Protein AF-A0A7C6I9A5-F1 (afdb_monomer_lite)

Sequence (138 aa):
SFRLFLDDEPIADTIKAENTGDWDTYTTVSMVTSKLSKGEHILKLLITGSYVNIDNLKFTEGTIRLSEPLHFISRKGMQEYRVYHLNGALLGNYNAVDMNSLKREMHRSNLKTGIYLVRSKTAQINQLMEIKKQGVRI

Structure (mmCIF, N/CA/C/O backbone):
data_AF-A0A7C6I9A5-F1
#
_entry.id   AF-A0A7C6I9A5-F1
#
loop_
_atom_site.group_PDB
_atom_site.id
_atom_site.type_symbol
_atom_site.label_atom_id
_atom_site.label_alt_id
_atom_site.label_comp_id
_atom_site.label_asym_id
_atom_site.label_entity_id
_atom_site.label_seq_id
_atom_site.pdbx_PDB_ins_code
_atom_site.Cartn_x
_atom_site.Cartn_y
_atom_site.Cartn_z
_atom_site.occupancy
_atom_site.B_iso_or_equiv
_atom_site.auth_seq_id
_atom_site.auth_comp_id
_atom_site.auth_asym_id
_atom_site.auth_atom_id
_atom_site.pdbx_PDB_model_num
ATOM 1 N N . SER A 1 1 ? -5.607 2.342 21.380 1.00 94.56 1 SER A N 1
ATOM 2 C CA . SER A 1 1 ? -5.296 1.362 20.314 1.00 94.56 1 SER A CA 1
ATOM 3 C C . SER A 1 1 ? -6.568 0.641 19.910 1.00 94.56 1 SER A C 1
ATOM 5 O O . SER A 1 1 ? -7.544 0.688 20.657 1.00 94.56 1 SER A O 1
ATOM 7 N N . PHE A 1 2 ? -6.575 -0.002 18.748 1.00 95.31 2 PHE A N 1
ATOM 8 C CA . PHE A 1 2 ? -7.721 -0.765 18.260 1.00 95.31 2 PHE A CA 1
ATOM 9 C C . PHE A 1 2 ? -7.279 -1.930 17.366 1.00 95.31 2 PHE A C 1
ATOM 11 O O . PHE A 1 2 ? -6.120 -2.015 16.955 1.00 95.31 2 PHE A O 1
ATOM 18 N N . ARG A 1 3 ? -8.210 -2.838 17.075 1.00 96.12 3 ARG A N 1
ATOM 19 C CA . ARG A 1 3 ? -8.056 -3.950 16.131 1.00 96.12 3 ARG A CA 1
ATOM 20 C C . ARG A 1 3 ? -9.218 -3.958 15.149 1.00 96.12 3 ARG A C 1
ATOM 22 O O . ARG A 1 3 ? -10.334 -3.585 15.513 1.00 96.12 3 ARG A O 1
ATOM 29 N N . LEU A 1 4 ? -8.946 -4.409 13.930 1.00 95.75 4 LEU A N 1
ATOM 30 C CA . LEU A 1 4 ? -9.950 -4.604 12.892 1.00 95.75 4 LEU A CA 1
ATOM 31 C C . LEU A 1 4 ? -9.963 -6.061 12.447 1.00 95.75 4 LEU A C 1
ATOM 33 O O . LEU A 1 4 ? -8.905 -6.671 12.274 1.00 95.75 4 LEU A O 1
ATOM 37 N N . PHE A 1 5 ? -11.165 -6.582 12.244 1.00 96.00 5 PHE A N 1
ATOM 38 C CA . PHE A 1 5 ? -11.404 -7.940 11.776 1.00 96.00 5 PHE A CA 1
ATOM 39 C C . PHE A 1 5 ? -12.355 -7.906 10.591 1.00 96.00 5 PHE A C 1
ATOM 41 O O . PHE A 1 5 ? -13.328 -7.151 10.612 1.00 96.00 5 PHE A O 1
ATOM 48 N N . LEU A 1 6 ? -12.089 -8.734 9.591 1.00 95.88 6 LEU A N 1
ATOM 49 C CA . LEU A 1 6 ? -12.953 -8.954 8.445 1.00 95.88 6 LEU A CA 1
ATOM 50 C C . LEU A 1 6 ? -13.352 -10.427 8.442 1.00 95.88 6 LEU A C 1
ATOM 52 O O . LEU A 1 6 ? -12.484 -11.287 8.369 1.00 95.88 6 LEU A O 1
ATOM 56 N N . ASP A 1 7 ? -14.647 -10.704 8.575 1.00 96.19 7 ASP A N 1
ATOM 57 C CA . ASP A 1 7 ? -15.190 -12.065 8.710 1.00 96.19 7 ASP A CA 1
ATOM 58 C C . ASP A 1 7 ? -14.506 -12.869 9.827 1.00 96.19 7 ASP A C 1
ATOM 60 O O . ASP A 1 7 ? -14.118 -14.018 9.650 1.00 96.19 7 ASP A O 1
ATOM 64 N N . ASP A 1 8 ? -14.334 -12.220 10.983 1.00 95.56 8 ASP A N 1
ATOM 65 C CA . ASP A 1 8 ? -13.657 -12.755 12.174 1.00 95.56 8 ASP A CA 1
ATOM 66 C C . ASP A 1 8 ? -12.141 -12.987 12.046 1.00 95.56 8 ASP A C 1
ATOM 68 O O . ASP A 1 8 ? -11.477 -13.242 13.052 1.00 95.56 8 ASP A O 1
ATOM 72 N N . GLU A 1 9 ? -11.560 -12.751 10.870 1.00 94.94 9 GLU A N 1
ATOM 73 C CA . GLU A 1 9 ? -10.114 -12.794 10.657 1.00 94.94 9 GLU A CA 1
ATOM 74 C C . GLU A 1 9 ? -9.468 -11.419 10.894 1.00 94.94 9 GLU A C 1
ATOM 76 O O . GLU A 1 9 ? -9.967 -10.398 10.407 1.00 94.94 9 GLU A O 1
ATOM 81 N N . PRO A 1 10 ? -8.348 -11.331 11.634 1.00 94.75 10 PRO A N 1
ATOM 82 C CA . PRO A 1 10 ? -7.678 -10.060 11.881 1.00 94.75 10 PRO A CA 1
ATOM 83 C C . PRO A 1 10 ? -7.085 -9.484 10.586 1.00 94.75 10 PRO A C 1
ATOM 85 O O . PRO A 1 10 ? -6.344 -10.155 9.874 1.00 94.75 10 PRO A O 1
ATOM 88 N N . ILE A 1 11 ? -7.354 -8.204 10.308 1.00 93.56 11 ILE A N 1
ATOM 89 C CA . ILE A 1 11 ? -6.768 -7.495 9.153 1.00 93.56 11 ILE A CA 1
ATOM 90 C C . ILE A 1 11 ? -5.285 -7.186 9.404 1.00 93.56 11 ILE A C 1
ATOM 92 O O . ILE A 1 11 ? -4.465 -7.216 8.491 1.00 93.56 11 ILE A O 1
ATOM 96 N N . ALA A 1 12 ? -4.946 -6.867 10.652 1.00 89.31 12 ALA A N 1
ATOM 97 C CA . ALA A 1 12 ? -3.590 -6.610 11.114 1.00 89.31 12 ALA A CA 1
ATOM 98 C C . ALA A 1 12 ? -3.479 -6.918 12.614 1.00 89.31 12 ALA A C 1
ATOM 100 O O . ALA A 1 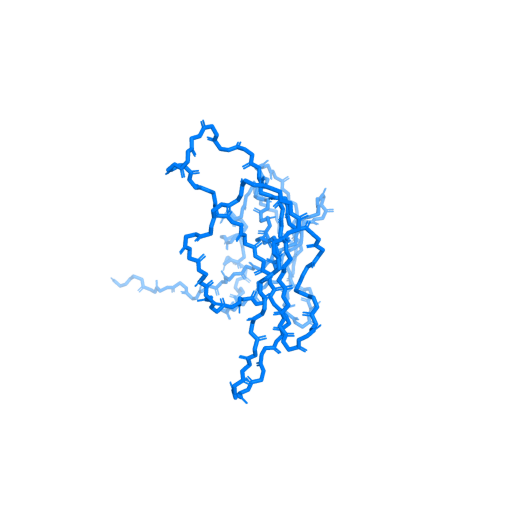12 ? -4.478 -7.181 13.299 1.00 89.31 12 ALA A O 1
ATOM 101 N N . ASP A 1 13 ? -2.258 -6.816 13.132 1.00 90.50 13 ASP A N 1
ATOM 102 C CA . ASP A 1 13 ? -2.010 -6.735 14.569 1.00 90.50 13 ASP A CA 1
ATOM 103 C C . ASP A 1 13 ? -2.634 -5.465 15.185 1.00 90.50 13 ASP A C 1
ATOM 105 O O . ASP A 1 13 ? -3.288 -4.658 14.522 1.00 90.50 13 ASP A O 1
ATOM 109 N N . THR A 1 14 ? -2.455 -5.280 16.494 1.00 94.25 14 THR A N 1
ATOM 110 C CA . THR A 1 14 ? -2.956 -4.105 17.220 1.00 94.25 14 THR A CA 1
ATOM 111 C C . THR A 1 14 ? -2.439 -2.798 16.620 1.00 94.25 14 THR A C 1
ATOM 113 O O . THR A 1 14 ? -1.237 -2.536 16.599 1.00 94.25 14 THR A O 1
ATOM 116 N N . ILE A 1 15 ? -3.367 -1.928 16.230 1.00 93.62 15 ILE A N 1
ATOM 117 C CA . ILE A 1 15 ? -3.078 -0.605 15.687 1.00 93.62 15 ILE A CA 1
ATOM 118 C C . ILE A 1 15 ? -2.999 0.382 16.846 1.00 93.62 15 ILE A C 1
ATOM 120 O O . ILE A 1 15 ? -3.926 0.517 17.659 1.00 93.62 15 ILE A O 1
ATOM 124 N N . LYS A 1 16 ? -1.877 1.091 16.940 1.00 93.44 16 LYS A N 1
ATOM 125 C CA . LYS A 1 16 ? -1.733 2.188 17.893 1.00 93.44 16 LYS A CA 1
ATOM 126 C C . LYS A 1 16 ? -2.433 3.427 17.343 1.00 93.44 16 LYS A C 1
ATOM 128 O O . LYS A 1 16 ? -2.221 3.815 16.202 1.00 93.44 16 LYS A O 1
ATOM 133 N N . ALA A 1 17 ? -3.281 4.018 18.177 1.00 92.88 17 ALA A N 1
ATOM 134 C CA . ALA A 1 17 ? -3.794 5.359 17.952 1.00 92.88 17 ALA A CA 1
ATOM 135 C C . ALA A 1 17 ? -2.820 6.294 18.671 1.00 92.88 17 ALA A C 1
ATOM 137 O O . ALA A 1 17 ? -2.813 6.326 19.903 1.00 92.88 17 ALA A O 1
ATOM 138 N N . GLU A 1 18 ? -1.927 6.921 17.912 1.00 92.94 18 GLU A N 1
ATOM 139 C CA . GLU A 1 18 ? -0.928 7.838 18.460 1.00 92.94 18 GLU A CA 1
ATOM 140 C C . GLU A 1 18 ? -1.600 9.137 18.918 1.00 92.94 18 GLU A C 1
ATOM 142 O O . GLU A 1 18 ? -2.590 9.575 18.330 1.00 92.94 18 GLU A O 1
ATOM 147 N N . ASN A 1 19 ? -1.070 9.749 19.977 1.00 94.12 19 ASN A N 1
ATOM 148 C CA . ASN A 1 19 ? -1.582 11.022 20.473 1.00 94.12 19 ASN A CA 1
ATOM 149 C C . ASN A 1 19 ? -1.315 12.127 19.438 1.00 94.12 19 ASN A C 1
ATOM 151 O O . ASN A 1 19 ? -0.166 12.387 19.082 1.00 94.12 19 ASN A O 1
ATOM 155 N N . THR A 1 20 ? -2.379 12.774 18.975 1.00 95.25 20 THR A N 1
ATOM 156 C CA . THR A 1 20 ? -2.352 13.833 17.959 1.00 95.25 20 THR A CA 1
ATOM 157 C C . THR A 1 20 ? -2.307 15.247 18.545 1.00 95.25 20 THR A C 1
ATOM 159 O O . THR A 1 20 ? -2.217 16.213 17.794 1.00 95.25 20 THR A O 1
ATOM 162 N N . GLY A 1 21 ? -2.332 15.380 19.873 1.00 96.50 21 GLY A N 1
ATOM 163 C CA . GLY A 1 21 ? -2.261 16.645 20.605 1.00 96.50 21 GLY A CA 1
ATOM 164 C C . GLY A 1 21 ? -3.617 17.272 20.938 1.00 96.50 21 GLY A C 1
ATOM 165 O O . GLY A 1 21 ? -3.700 17.976 21.941 1.00 96.50 21 GLY A O 1
ATOM 166 N N . ASP A 1 22 ? -4.669 16.990 20.163 1.00 96.50 22 ASP A N 1
ATOM 167 C CA . ASP A 1 22 ? -6.016 17.554 20.337 1.00 96.50 22 ASP A CA 1
ATOM 168 C C . ASP A 1 22 ? -7.107 16.554 19.894 1.00 96.50 22 ASP A C 1
ATOM 170 O O . ASP A 1 22 ? -6.874 15.736 19.002 1.00 96.50 22 ASP A O 1
ATOM 174 N N . TRP A 1 23 ? -8.298 16.624 20.504 1.00 95.44 23 TRP A N 1
ATOM 175 C CA . TRP A 1 23 ? -9.440 15.736 20.233 1.00 95.44 23 TRP A CA 1
ATOM 176 C C . TRP A 1 23 ? -10.015 15.864 18.820 1.00 95.44 23 TRP A C 1
ATOM 178 O O . TRP A 1 23 ? -10.614 14.904 18.330 1.00 95.44 23 TRP A O 1
ATOM 188 N N . ASP A 1 24 ? -9.799 17.010 18.172 1.00 96.00 24 ASP A N 1
ATOM 189 C CA . ASP A 1 24 ? -10.253 17.292 16.810 1.00 96.00 24 ASP A CA 1
ATOM 190 C C . ASP A 1 24 ? -9.138 17.121 15.762 1.00 96.00 24 ASP A C 1
ATOM 192 O O . ASP A 1 24 ? -9.344 17.352 14.568 1.00 96.00 24 ASP A O 1
ATOM 196 N N . THR A 1 25 ? -7.942 16.687 16.180 1.00 96.12 25 THR A N 1
ATOM 197 C CA . THR A 1 25 ? -6.831 16.392 15.268 1.00 96.12 25 THR A CA 1
ATOM 198 C C . THR A 1 25 ? -6.763 14.895 14.987 1.00 96.12 25 THR A C 1
ATOM 200 O O . THR A 1 25 ? -6.447 14.095 15.865 1.00 96.12 25 THR A O 1
ATOM 203 N N . TYR A 1 26 ? -7.004 14.5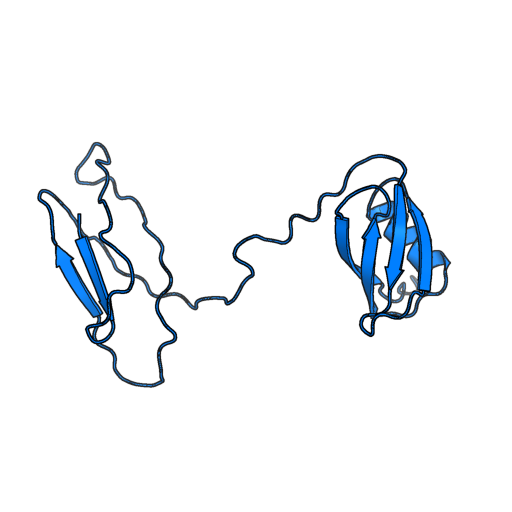06 13.736 1.00 95.19 26 TYR A N 1
ATOM 204 C CA . TYR A 1 26 ? -7.067 13.105 13.316 1.00 95.19 26 TYR A CA 1
ATOM 205 C C . TYR A 1 26 ? -5.883 12.727 12.422 1.00 95.19 26 TYR A C 1
ATOM 207 O O . TYR A 1 26 ? -5.397 13.526 11.622 1.00 95.19 26 TYR A O 1
ATOM 215 N N . THR A 1 27 ? -5.446 11.470 12.515 1.00 94.44 27 THR A N 1
ATOM 216 C CA . THR A 1 27 ? -4.487 10.871 11.578 1.00 94.44 27 THR A CA 1
ATOM 217 C C . THR A 1 27 ? -5.136 9.716 10.832 1.00 94.44 27 THR A C 1
ATOM 219 O O . THR A 1 27 ? -5.999 9.014 11.356 1.00 94.44 27 THR A O 1
ATOM 222 N N . THR A 1 28 ? -4.735 9.521 9.577 1.00 93.56 28 THR A N 1
ATOM 223 C CA . THR A 1 28 ? -5.200 8.388 8.772 1.00 93.56 28 THR A CA 1
ATOM 224 C C . THR A 1 28 ? -4.225 7.230 8.908 1.00 93.56 28 THR A C 1
ATOM 226 O O . THR A 1 28 ? -3.038 7.376 8.618 1.00 93.56 28 THR A O 1
ATOM 229 N N . VAL A 1 29 ? -4.742 6.060 9.277 1.00 90.69 29 VAL A N 1
ATOM 230 C CA . VAL A 1 29 ? -4.013 4.791 9.207 1.00 90.69 29 VAL A CA 1
ATOM 231 C C . VAL A 1 29 ? -4.527 4.010 8.002 1.00 90.69 29 VAL A C 1
ATOM 233 O O . VAL A 1 29 ? -5.733 3.895 7.804 1.00 90.69 29 VAL A O 1
ATOM 236 N N . SER A 1 30 ? -3.616 3.501 7.173 1.00 89.38 30 SER A N 1
ATOM 237 C CA . SER A 1 30 ? -3.946 2.704 5.985 1.00 89.38 30 SER A CA 1
ATOM 238 C C . SER A 1 30 ? -3.452 1.273 6.140 1.00 89.38 30 SER A C 1
ATOM 240 O O . SER A 1 30 ? -2.351 1.040 6.635 1.00 89.38 30 SER A O 1
ATOM 242 N N . MET A 1 31 ? -4.258 0.3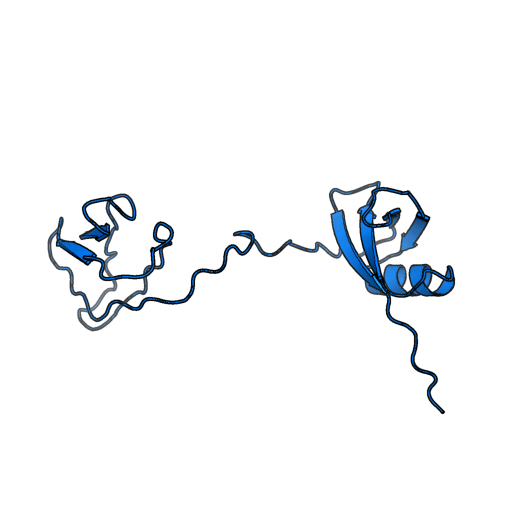21 5.682 1.00 87.44 31 MET A N 1
ATOM 243 C CA . MET A 1 31 ? -3.966 -1.108 5.741 1.00 87.44 31 MET A CA 1
ATOM 244 C C . MET A 1 31 ? -4.626 -1.847 4.582 1.00 87.44 31 MET A C 1
ATOM 246 O O . MET A 1 31 ? -5.535 -1.324 3.939 1.00 87.44 31 MET A O 1
ATOM 250 N N . VAL A 1 32 ? -4.150 -3.059 4.312 1.00 88.00 32 VAL A N 1
ATOM 251 C CA . VAL A 1 32 ? -4.629 -3.894 3.209 1.00 88.00 32 VAL A CA 1
ATOM 252 C C . VAL A 1 32 ? -5.404 -5.064 3.794 1.00 88.00 32 VAL A C 1
ATOM 254 O O . VAL A 1 32 ? -4.891 -5.776 4.652 1.00 88.00 32 VAL A O 1
ATOM 257 N N . THR A 1 33 ? -6.641 -5.257 3.348 1.00 88.69 33 THR A N 1
ATOM 258 C CA . THR A 1 33 ? -7.434 -6.433 3.715 1.00 88.69 33 THR A CA 1
ATOM 259 C C . THR A 1 33 ? -6.985 -7.656 2.924 1.00 88.69 33 THR A C 1
ATOM 261 O O . THR A 1 33 ? -6.333 -7.546 1.882 1.00 88.69 33 THR A O 1
ATOM 264 N N . SER A 1 34 ? -7.417 -8.840 3.355 1.00 86.25 34 SER A N 1
ATOM 265 C CA . SER A 1 34 ? -7.480 -9.987 2.451 1.00 86.25 34 SER A CA 1
ATOM 266 C C . SER A 1 34 ? -8.378 -9.666 1.245 1.00 86.25 34 SER A C 1
ATOM 268 O O . SER A 1 34 ? -9.132 -8.689 1.239 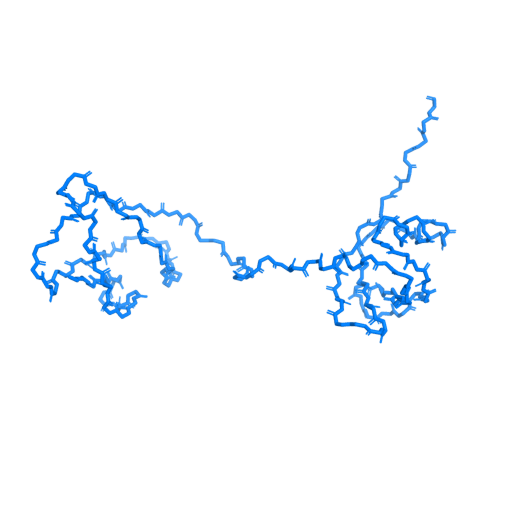1.00 86.25 34 SER A O 1
ATOM 270 N N . LYS A 1 35 ? -8.280 -10.462 0.176 1.00 86.94 35 LYS A N 1
ATOM 271 C CA . LYS A 1 35 ? -9.155 -10.304 -0.990 1.00 86.94 35 LYS A CA 1
ATOM 272 C C . LYS A 1 35 ? -10.606 -10.584 -0.583 1.00 86.94 35 LYS A C 1
ATOM 274 O O . LYS A 1 35 ? -10.907 -11.699 -0.171 1.00 86.94 35 LYS A O 1
ATOM 279 N N . LEU A 1 36 ? -11.495 -9.611 -0.783 1.00 88.88 36 LEU A N 1
ATOM 280 C CA . LEU A 1 36 ? -12.930 -9.793 -0.566 1.00 88.88 36 LEU A CA 1
ATOM 281 C C . LEU A 1 36 ? -13.547 -10.559 -1.737 1.00 88.88 36 LEU A C 1
ATOM 283 O O . LEU A 1 36 ? -13.291 -10.260 -2.910 1.00 88.88 36 LEU A O 1
ATOM 287 N N . SER A 1 37 ? -14.367 -11.555 -1.418 1.00 91.44 37 SER A N 1
ATOM 288 C CA . SER A 1 37 ? -15.247 -12.186 -2.395 1.00 91.44 37 SER A CA 1
ATOM 289 C C . SER A 1 37 ? -16.425 -11.272 -2.735 1.00 91.44 37 SER A C 1
ATOM 291 O O . SER A 1 37 ? -16.683 -10.268 -2.079 1.00 91.44 37 SER A O 1
ATOM 293 N N . LYS A 1 38 ? -17.168 -11.608 -3.790 1.00 93.94 38 LYS A N 1
ATOM 294 C CA . LYS A 1 38 ? -18.455 -10.953 -4.030 1.00 93.94 38 LYS A CA 1
ATOM 295 C C . LYS A 1 38 ? -19.441 -11.409 -2.951 1.00 93.94 38 LYS A C 1
ATOM 297 O O . LYS A 1 38 ? -19.666 -12.610 -2.832 1.00 93.94 38 LYS A O 1
ATOM 302 N N . GLY A 1 39 ? -20.073 -10.469 -2.259 1.00 96.00 39 GLY A N 1
ATOM 303 C CA . GLY A 1 39 ? -21.098 -10.763 -1.260 1.00 96.00 39 GLY A CA 1
ATOM 304 C C . GLY A 1 39 ? -21.050 -9.798 -0.083 1.00 96.00 39 GLY A C 1
ATOM 305 O O . GLY A 1 39 ? -20.367 -8.775 -0.137 1.00 96.00 39 GLY A O 1
ATOM 306 N N . GLU A 1 40 ? -21.802 -10.133 0.959 1.00 96.88 40 GLU A N 1
ATOM 307 C CA . GLU A 1 40 ? -21.758 -9.434 2.240 1.00 96.88 40 GLU A CA 1
ATOM 308 C C . GLU A 1 40 ? -20.547 -9.897 3.054 1.00 96.88 40 GLU A C 1
ATOM 310 O O . GLU A 1 40 ? -20.183 -11.071 3.030 1.00 96.88 40 GLU A O 1
ATOM 315 N N . HIS A 1 41 ? -19.943 -8.957 3.772 1.00 95.88 41 HIS A N 1
ATOM 316 C CA . HIS A 1 41 ? -18.790 -9.169 4.639 1.00 95.88 41 HIS A CA 1
ATOM 317 C C . HIS A 1 41 ? -18.997 -8.385 5.934 1.00 95.88 41 HIS A C 1
ATOM 319 O O . HIS A 1 41 ? -19.618 -7.317 5.921 1.00 95.88 41 HIS A O 1
ATOM 325 N N . ILE A 1 42 ? -18.464 -8.885 7.049 1.00 96.62 42 ILE A N 1
ATOM 326 C CA . ILE A 1 42 ? -18.609 -8.239 8.359 1.00 96.62 42 ILE A CA 1
ATOM 327 C C . ILE A 1 42 ? -17.273 -7.637 8.782 1.00 96.62 42 ILE A C 1
ATOM 329 O O . ILE A 1 42 ? -16.314 -8.355 9.059 1.00 96.62 42 ILE A O 1
ATOM 333 N N . LEU A 1 43 ? -17.235 -6.309 8.904 1.00 95.50 43 LEU A N 1
ATOM 334 C CA . LEU A 1 43 ? -16.127 -5.592 9.531 1.00 95.50 43 LEU A CA 1
ATOM 335 C C . LEU A 1 43 ? -16.416 -5.393 11.025 1.00 95.50 43 LEU A C 1
ATOM 337 O O . LEU A 1 43 ? -17.429 -4.795 11.386 1.00 95.50 43 LEU A O 1
ATOM 341 N N . LYS A 1 44 ? -15.504 -5.839 11.893 1.00 96.75 44 LYS A N 1
ATOM 342 C CA . LYS A 1 44 ? -15.565 -5.601 13.344 1.00 96.75 44 LYS A CA 1
ATOM 343 C C . LYS A 1 44 ? -14.418 -4.695 13.775 1.00 96.75 44 LYS A C 1
ATOM 345 O O . LYS A 1 44 ? -13.264 -4.940 13.427 1.00 96.75 44 LYS A O 1
ATOM 350 N N . LEU A 1 45 ? -14.737 -3.679 14.575 1.00 95.62 45 LEU A N 1
ATOM 351 C CA . LEU A 1 45 ? -13.770 -2.797 15.226 1.00 95.62 45 LEU A CA 1
ATOM 352 C C . LEU A 1 45 ? -13.785 -3.063 16.728 1.00 95.62 45 LEU A C 1
ATOM 354 O O . LEU A 1 45 ? -14.826 -2.962 17.372 1.00 95.62 45 LEU A O 1
ATOM 358 N N . LEU A 1 46 ? -12.617 -3.377 17.282 1.00 96.00 46 LEU A N 1
ATOM 359 C CA . LEU A 1 46 ? -12.420 -3.576 18.713 1.00 96.00 46 LEU A CA 1
ATOM 360 C C . LEU A 1 46 ? -11.489 -2.495 19.259 1.00 96.00 46 LEU A C 1
ATOM 362 O O . LEU A 1 46 ? -10.315 -2.449 18.897 1.00 96.00 46 LEU A O 1
ATOM 366 N N . ILE A 1 47 ? -11.990 -1.651 20.158 1.00 96.25 47 ILE A N 1
ATOM 367 C CA . ILE A 1 47 ? -11.160 -0.691 20.892 1.00 96.25 47 ILE A CA 1
ATOM 368 C C . ILE A 1 47 ? -10.428 -1.447 22.006 1.00 96.25 47 ILE A C 1
ATOM 370 O O . ILE A 1 47 ? -11.051 -2.066 22.863 1.00 96.25 47 ILE A O 1
ATOM 374 N N . THR A 1 48 ? -9.097 -1.412 21.983 1.00 96.31 48 THR A N 1
ATOM 375 C CA . THR A 1 48 ? -8.227 -2.171 22.903 1.00 96.31 48 THR A CA 1
ATOM 376 C C . THR A 1 48 ? -7.404 -1.279 23.830 1.00 96.31 48 THR A C 1
ATOM 378 O O . THR A 1 48 ? -6.579 -1.771 24.592 1.00 96.31 48 THR A O 1
ATOM 381 N N . GLY A 1 49 ? -7.576 0.038 23.746 1.00 92.62 49 GLY A N 1
ATOM 382 C CA . GLY A 1 49 ? -6.952 0.997 24.651 1.00 92.62 49 GLY A CA 1
ATOM 383 C C . GLY A 1 49 ? -7.876 2.179 24.903 1.00 92.62 49 GLY A C 1
ATOM 384 O O . GLY A 1 49 ? -8.907 2.311 24.253 1.00 92.62 49 GLY A O 1
ATOM 385 N N . SER A 1 50 ? -7.500 3.041 25.836 1.00 92.25 50 SER A N 1
ATOM 386 C CA . SER A 1 50 ? -8.314 4.192 26.232 1.00 92.25 50 SER A CA 1
ATOM 387 C C . SER A 1 50 ? -8.133 5.391 25.294 1.00 92.25 50 SER A C 1
ATOM 389 O O . SER A 1 50 ? -7.128 5.473 24.588 1.00 92.25 50 SER A O 1
ATOM 391 N N . TYR A 1 51 ? -9.085 6.332 25.344 1.00 92.69 51 TYR A N 1
ATOM 392 C CA . TYR A 1 51 ? -9.001 7.665 24.725 1.00 92.69 51 TYR A CA 1
ATOM 393 C C . TYR A 1 51 ? -8.775 7.649 23.204 1.00 92.69 51 TYR A C 1
ATOM 395 O O . TYR A 1 51 ? -7.825 8.235 22.696 1.00 92.69 51 TYR A O 1
ATOM 403 N N . VAL A 1 52 ? -9.647 6.952 22.471 1.00 92.31 52 VAL A N 1
ATOM 404 C CA . VAL A 1 52 ? -9.598 6.870 21.004 1.00 92.31 52 VAL A CA 1
ATOM 405 C C . VAL A 1 52 ? -10.919 7.350 20.417 1.00 92.31 52 VAL A C 1
ATOM 407 O O . VAL A 1 52 ? -11.967 6.829 20.792 1.00 92.31 52 VAL A O 1
ATOM 410 N N . ASN A 1 53 ? -10.846 8.264 19.449 1.00 94.06 53 ASN A N 1
ATOM 411 C CA . ASN A 1 53 ? -11.960 8.622 18.573 1.00 94.06 53 ASN A CA 1
ATOM 412 C C . ASN A 1 53 ? -11.765 7.962 17.201 1.00 94.06 53 ASN A C 1
ATOM 414 O O . ASN A 1 53 ? -10.646 7.910 16.687 1.00 94.06 53 ASN A O 1
ATOM 418 N N . ILE A 1 54 ? -12.852 7.466 16.607 1.00 94.25 54 ILE A N 1
ATOM 419 C CA . ILE A 1 54 ? -12.885 6.948 15.235 1.00 94.25 54 ILE A CA 1
ATOM 420 C C . ILE A 1 54 ? -13.875 7.808 14.458 1.00 94.25 54 ILE A C 1
ATOM 422 O O . ILE A 1 54 ? -15.059 7.806 14.778 1.00 94.25 54 ILE A O 1
ATOM 426 N N . ASP A 1 55 ? -13.384 8.538 13.462 1.00 95.38 55 ASP A N 1
ATOM 427 C CA . ASP A 1 55 ? -14.215 9.420 12.638 1.00 95.38 55 ASP A CA 1
ATOM 428 C C . ASP A 1 55 ? -14.891 8.646 11.497 1.00 95.38 55 ASP A C 1
ATOM 430 O O . ASP A 1 55 ? -16.115 8.571 11.404 1.00 95.38 55 ASP A O 1
ATOM 434 N N . ASN A 1 56 ? -14.095 7.992 10.647 1.00 95.12 56 ASN A N 1
ATOM 435 C CA . ASN A 1 56 ? -14.617 7.247 9.510 1.00 95.12 56 ASN A CA 1
ATOM 436 C C . ASN A 1 56 ? -13.768 6.021 9.158 1.00 95.12 56 ASN A C 1
ATOM 438 O O . ASN A 1 56 ? -12.606 5.891 9.546 1.00 95.12 56 ASN A O 1
ATOM 442 N N . LEU A 1 57 ? -14.381 5.124 8.388 1.00 93.25 57 LEU A N 1
ATOM 443 C CA . LEU A 1 57 ? -13.732 3.984 7.756 1.00 93.25 57 LEU A CA 1
ATOM 444 C C . LEU A 1 57 ? -14.022 4.055 6.260 1.00 93.25 57 LEU A C 1
ATOM 446 O O . LEU A 1 57 ? -15.179 4.126 5.844 1.00 93.25 57 LEU A O 1
ATOM 450 N N . LYS A 1 58 ? -12.966 4.031 5.447 1.00 93.25 58 LYS A N 1
ATOM 451 C CA . LYS A 1 58 ? -13.067 4.141 3.993 1.00 93.25 58 LYS A CA 1
ATOM 452 C C . LYS A 1 58 ? -12.403 2.949 3.323 1.00 93.25 58 LYS A C 1
ATOM 454 O O . LYS A 1 58 ? -11.198 2.757 3.444 1.00 93.25 58 LYS A O 1
ATOM 459 N N . PHE A 1 59 ? -13.189 2.203 2.554 1.00 90.25 59 PHE A N 1
ATOM 460 C CA . PHE A 1 59 ? -12.670 1.193 1.641 1.00 90.25 59 PHE A CA 1
ATOM 461 C C . PHE A 1 59 ? -12.292 1.842 0.313 1.00 90.25 59 PHE A C 1
ATOM 463 O O . PHE A 1 59 ? -13.034 2.655 -0.242 1.00 90.25 59 PHE A O 1
ATOM 470 N N . THR A 1 60 ? -11.131 1.470 -0.204 1.00 88.62 60 THR A N 1
ATOM 471 C CA . THR A 1 60 ? -10.681 1.825 -1.547 1.00 88.62 60 THR A CA 1
ATOM 472 C C . THR A 1 60 ? -10.267 0.558 -2.272 1.00 88.62 60 THR A C 1
ATOM 474 O O . THR A 1 60 ? -9.928 -0.449 -1.648 1.00 88.62 60 THR A O 1
ATOM 477 N N . GLU A 1 61 ? -10.307 0.590 -3.602 1.00 84.88 61 GLU A N 1
ATOM 478 C CA . GLU A 1 61 ? -9.759 -0.509 -4.384 1.00 84.88 61 GLU A CA 1
ATOM 479 C C . GLU A 1 61 ? -8.275 -0.675 -4.049 1.00 84.88 61 GLU A C 1
ATOM 481 O O . GLU A 1 61 ? -7.447 0.214 -4.279 1.00 84.88 61 GLU A O 1
ATOM 486 N N . GLY A 1 62 ? -7.942 -1.834 -3.487 1.00 70.69 62 GLY A N 1
ATOM 487 C CA . GLY A 1 62 ? -6.563 -2.245 -3.328 1.00 70.69 62 GLY A CA 1
ATOM 488 C C . GLY A 1 62 ? -5.955 -2.458 -4.707 1.00 70.69 62 GLY A C 1
ATOM 489 O O . GLY A 1 62 ? -6.483 -3.200 -5.532 1.00 70.69 62 GLY A O 1
ATOM 490 N N . THR A 1 63 ? -4.813 -1.834 -4.962 1.00 60.56 63 THR A N 1
ATOM 491 C CA . THR A 1 63 ? -3.971 -2.251 -6.078 1.00 60.56 63 THR A CA 1
ATOM 492 C C . THR A 1 63 ? -2.972 -3.273 -5.552 1.00 60.56 63 THR A C 1
ATOM 494 O O . THR A 1 63 ? -2.263 -3.003 -4.588 1.00 60.56 63 THR A O 1
ATOM 497 N N . ILE A 1 64 ? -2.827 -4.408 -6.240 1.00 57.97 64 ILE A N 1
ATOM 498 C CA . ILE A 1 64 ? -1.619 -5.261 -6.192 1.00 57.97 64 ILE A CA 1
ATOM 499 C C . ILE A 1 64 ? -0.445 -4.534 -6.867 1.00 57.97 64 ILE A C 1
ATOM 501 O O . ILE A 1 64 ? 0.241 -5.050 -7.747 1.00 57.97 64 ILE A O 1
ATOM 505 N N . ARG A 1 65 ? -0.250 -3.265 -6.508 1.00 55.09 65 ARG A N 1
ATOM 506 C CA . ARG A 1 65 ? 0.943 -2.523 -6.865 1.00 55.09 65 ARG A CA 1
ATOM 507 C C . ARG A 1 65 ? 2.095 -3.162 -6.110 1.00 55.09 65 ARG A C 1
ATOM 509 O O . ARG A 1 65 ? 1.951 -3.542 -4.951 1.00 55.09 65 ARG A O 1
ATOM 516 N N . LEU A 1 66 ? 3.240 -3.266 -6.776 1.00 56.50 66 LEU A N 1
ATOM 517 C CA . LEU A 1 66 ? 4.496 -3.472 -6.069 1.00 56.50 66 LEU A CA 1
ATOM 518 C C . LEU A 1 66 ? 4.558 -2.388 -4.980 1.00 56.50 66 LEU A C 1
ATOM 520 O O . LEU A 1 66 ? 4.355 -1.210 -5.285 1.00 56.50 66 LEU A O 1
ATOM 524 N N . SER A 1 67 ? 4.712 -2.808 -3.720 1.00 51.09 67 SER A N 1
ATOM 525 C CA . SER A 1 67 ? 4.616 -1.949 -2.527 1.00 51.09 67 SER A CA 1
ATOM 526 C C . SER A 1 67 ? 5.606 -0.790 -2.554 1.00 51.09 67 SER A C 1
ATOM 528 O O . SER A 1 67 ? 5.396 0.221 -1.893 1.00 51.09 67 SER A O 1
ATOM 530 N N . GLU A 1 68 ? 6.647 -0.917 -3.371 1.00 53.66 68 GLU A N 1
ATOM 531 C CA . GLU A 1 68 ? 7.485 0.191 -3.774 1.00 53.66 68 GLU A CA 1
ATOM 532 C C . GLU A 1 68 ? 7.282 0.464 -5.266 1.00 53.66 68 GLU A C 1
ATOM 534 O O . GLU A 1 68 ? 7.331 -0.476 -6.075 1.00 53.66 68 GLU A O 1
ATOM 539 N N . PRO A 1 69 ? 7.088 1.734 -5.681 1.00 51.19 69 PRO A N 1
ATOM 540 C CA . PRO A 1 69 ? 7.321 2.072 -7.074 1.00 51.19 69 PRO A CA 1
ATOM 541 C C . PRO A 1 69 ? 8.717 1.561 -7.416 1.00 51.19 69 PRO A C 1
ATOM 543 O O . PRO A 1 69 ? 9.641 1.762 -6.627 1.00 51.19 69 PRO A O 1
ATOM 546 N N . LEU A 1 70 ? 8.881 0.890 -8.563 1.00 52.91 70 LEU A N 1
ATOM 547 C CA . LEU A 1 70 ? 10.220 0.573 -9.051 1.00 52.91 70 LEU A CA 1
ATOM 548 C C . LEU A 1 70 ? 10.998 1.891 -9.024 1.00 52.91 70 LEU A C 1
ATOM 550 O O . LEU A 1 70 ? 10.712 2.797 -9.810 1.00 52.91 70 LEU A O 1
ATOM 554 N N . HIS A 1 71 ? 11.922 2.029 -8.074 1.00 50.84 71 HIS A N 1
ATOM 555 C CA . HIS A 1 71 ? 12.787 3.187 -8.006 1.00 50.84 71 HIS A CA 1
ATOM 556 C C . HIS A 1 71 ? 13.707 3.057 -9.209 1.00 50.84 71 HIS A C 1
ATOM 558 O O . HIS A 1 71 ? 14.740 2.389 -9.188 1.00 50.84 71 HIS A O 1
ATOM 564 N N . PHE A 1 72 ? 13.272 3.653 -10.314 1.00 55.81 72 PHE A N 1
ATOM 565 C CA . PHE A 1 72 ? 14.033 3.746 -11.536 1.00 55.81 72 PHE A CA 1
ATOM 566 C C . PHE A 1 72 ? 15.164 4.739 -11.274 1.00 55.81 72 PHE A C 1
ATOM 568 O O . PHE A 1 72 ? 15.070 5.915 -11.616 1.00 55.81 72 PHE A O 1
ATOM 575 N N . ILE A 1 73 ? 16.223 4.287 -10.595 1.00 57.06 73 ILE A N 1
ATOM 576 C CA . ILE A 1 73 ? 17.378 5.125 -10.284 1.00 57.06 73 ILE A CA 1
ATOM 577 C C . ILE A 1 73 ? 18.032 5.505 -11.614 1.00 57.06 73 ILE A C 1
ATOM 579 O O . ILE A 1 73 ? 18.832 4.755 -12.172 1.00 57.06 73 ILE A O 1
ATOM 583 N N . SER A 1 74 ? 17.695 6.681 -12.139 1.00 57.44 74 SER A N 1
ATOM 584 C CA . SER A 1 74 ? 18.449 7.301 -13.221 1.00 57.44 74 SER A CA 1
ATOM 585 C C . SER A 1 74 ? 19.721 7.877 -12.613 1.00 57.44 74 SER A C 1
ATOM 587 O O . SER A 1 74 ? 19.769 9.044 -12.227 1.00 57.44 74 SER A O 1
ATOM 589 N N . ARG A 1 75 ? 20.761 7.047 -12.481 1.00 64.06 75 ARG A N 1
ATOM 590 C CA . ARG A 1 75 ? 22.092 7.551 -12.130 1.00 64.06 75 ARG A CA 1
ATOM 591 C C . ARG A 1 75 ? 22.613 8.394 -13.288 1.00 64.06 75 ARG A C 1
ATOM 593 O O . ARG A 1 75 ? 22.588 7.938 -14.427 1.00 64.06 75 ARG A O 1
ATOM 600 N N . LYS A 1 76 ? 23.069 9.609 -12.982 1.00 67.88 76 LYS A N 1
ATOM 601 C CA . LYS A 1 76 ? 23.789 10.462 -13.932 1.00 67.88 76 LYS A CA 1
ATOM 602 C C . LYS A 1 76 ? 25.240 9.986 -14.023 1.00 67.88 76 LYS A C 1
ATOM 604 O O . LYS A 1 76 ? 25.874 9.783 -12.991 1.00 67.88 76 LYS A O 1
ATOM 609 N N . GLY A 1 77 ? 25.747 9.819 -15.239 1.00 79.06 77 GLY A N 1
ATOM 610 C CA . GLY A 1 77 ? 27.108 9.353 -15.515 1.00 79.06 77 GLY A CA 1
ATOM 611 C C . GLY A 1 77 ? 27.120 8.222 -16.539 1.00 79.06 77 GLY A C 1
ATOM 612 O O . GLY A 1 77 ? 26.155 7.462 -16.635 1.00 79.06 77 GLY A O 1
ATOM 613 N N . MET A 1 78 ? 28.201 8.134 -17.321 1.00 86.56 78 MET A N 1
ATOM 614 C CA . MET A 1 78 ? 28.341 7.135 -18.385 1.00 86.56 78 MET A CA 1
ATOM 615 C C . MET A 1 78 ? 28.250 5.716 -17.813 1.00 86.56 78 MET A C 1
ATOM 617 O O . MET A 1 78 ? 29.000 5.354 -16.908 1.00 86.56 78 MET A O 1
ATOM 621 N N . GLN A 1 79 ? 27.331 4.921 -18.350 1.00 86.88 79 GLN A N 1
ATOM 622 C CA . GLN A 1 79 ? 27.057 3.547 -17.944 1.00 86.88 79 GLN A CA 1
ATOM 623 C C . GLN A 1 79 ? 26.830 2.675 -19.172 1.00 86.88 79 GLN A C 1
ATOM 625 O O . GLN A 1 79 ? 26.299 3.139 -20.181 1.00 86.88 79 GLN A O 1
ATOM 630 N N . GLU A 1 80 ? 27.181 1.398 -19.051 1.00 91.31 80 GLU A N 1
ATOM 631 C CA . GLU A 1 80 ? 26.861 0.385 -20.050 1.00 91.31 80 GLU A CA 1
ATOM 632 C C . GLU A 1 80 ? 25.586 -0.374 -19.651 1.00 91.31 80 GLU A C 1
ATOM 634 O O . GLU A 1 80 ? 25.471 -0.906 -18.541 1.00 91.31 80 GLU A O 1
ATOM 639 N N . TYR A 1 81 ? 24.642 -0.461 -20.581 1.00 92.25 81 TYR A N 1
ATOM 640 C CA . TYR A 1 81 ? 23.343 -1.098 -20.429 1.00 92.25 81 TYR A CA 1
ATOM 641 C C . TYR A 1 81 ? 23.199 -2.283 -21.378 1.00 92.25 81 TYR A C 1
ATOM 643 O O . TYR A 1 81 ? 23.440 -2.156 -22.573 1.00 92.25 81 TYR A O 1
ATOM 651 N N . ARG A 1 82 ? 22.732 -3.422 -20.868 1.00 93.50 82 ARG A N 1
ATOM 652 C CA . ARG A 1 82 ? 22.235 -4.544 -21.669 1.00 93.50 82 ARG A CA 1
ATOM 653 C C . ARG A 1 82 ? 20.742 -4.376 -21.899 1.00 93.50 82 ARG A C 1
ATOM 655 O O . ARG A 1 82 ? 19.987 -4.229 -20.939 1.00 93.50 82 ARG A O 1
ATOM 662 N N . VAL A 1 83 ? 20.322 -4.431 -23.155 1.00 93.94 83 VAL A N 1
ATOM 663 C CA . VAL A 1 83 ? 18.914 -4.330 -23.548 1.00 93.94 83 VAL A CA 1
ATOM 664 C C . VAL A 1 83 ? 18.432 -5.696 -23.997 1.00 93.94 83 VAL A C 1
ATOM 666 O O . VAL A 1 83 ? 19.069 -6.339 -24.828 1.00 93.94 83 VAL A O 1
ATOM 669 N N . TYR A 1 84 ? 17.298 -6.126 -23.463 1.00 94.06 84 TYR A N 1
ATOM 670 C CA . TYR A 1 84 ? 16.681 -7.412 -23.738 1.00 94.06 84 TYR A CA 1
ATOM 671 C C . TYR A 1 84 ? 15.261 -7.225 -24.259 1.00 94.06 84 TYR A C 1
ATOM 673 O O . TYR A 1 84 ? 14.532 -6.325 -23.834 1.00 94.06 84 TYR A O 1
ATOM 681 N N . HIS A 1 85 ? 14.840 -8.125 -25.136 1.00 93.75 85 HIS A N 1
ATOM 682 C CA . HIS A 1 85 ? 13.427 -8.347 -25.395 1.00 93.75 85 HIS A CA 1
ATOM 683 C C . HIS A 1 85 ? 12.778 -9.029 -24.174 1.00 93.75 85 HIS A C 1
ATOM 685 O O . HIS A 1 85 ? 13.459 -9.704 -23.401 1.00 93.75 85 HIS A O 1
ATOM 691 N N . LEU A 1 86 ? 11.461 -8.888 -23.986 1.00 90.25 86 LEU A N 1
ATOM 692 C CA . LEU A 1 86 ? 10.767 -9.441 -22.808 1.00 90.25 86 LEU A CA 1
ATOM 693 C C . LEU A 1 86 ? 10.781 -10.976 -22.725 1.00 90.25 86 LEU A C 1
ATOM 695 O O . LEU A 1 86 ? 10.562 -11.529 -21.655 1.00 90.25 86 LEU A O 1
ATOM 699 N N . ASN A 1 87 ? 11.092 -11.666 -23.823 1.00 92.00 87 ASN A N 1
ATOM 700 C CA . ASN A 1 87 ? 11.339 -13.113 -23.825 1.00 92.00 87 ASN A CA 1
ATOM 701 C C . ASN A 1 87 ? 12.759 -13.493 -23.347 1.00 92.00 87 ASN A C 1
ATOM 703 O O . ASN A 1 87 ? 13.139 -14.654 -23.441 1.00 92.00 87 ASN A O 1
ATOM 707 N N . GLY A 1 88 ? 13.562 -12.526 -22.890 1.00 89.88 88 GLY A N 1
ATOM 708 C CA . GLY A 1 88 ? 14.916 -12.739 -22.375 1.00 89.88 88 GLY A CA 1
ATOM 709 C C . GLY A 1 88 ? 16.031 -12.678 -23.424 1.00 89.88 88 GLY A C 1
ATOM 710 O O . GLY A 1 88 ? 17.202 -12.741 -23.050 1.00 89.88 88 GLY A O 1
ATOM 711 N N . ALA A 1 89 ? 15.719 -12.517 -24.715 1.00 94.88 89 ALA A N 1
ATOM 712 C CA . ALA A 1 89 ? 16.740 -12.402 -25.756 1.00 94.88 89 ALA A CA 1
ATOM 713 C C . ALA A 1 89 ? 17.532 -11.090 -25.620 1.00 94.88 89 ALA A C 1
ATOM 715 O O . ALA A 1 89 ? 16.939 -10.012 -25.561 1.00 94.88 89 ALA A O 1
ATOM 716 N N . LEU A 1 90 ? 18.867 -11.169 -25.591 1.00 94.62 90 LEU A N 1
ATOM 717 C CA . LEU A 1 90 ? 19.744 -9.994 -25.582 1.00 94.62 90 LEU A CA 1
ATOM 718 C C . LEU A 1 90 ? 19.742 -9.327 -26.964 1.00 94.62 90 LEU A C 1
ATOM 720 O O . LEU A 1 90 ? 20.025 -9.978 -27.964 1.00 94.62 90 LEU A O 1
ATOM 724 N N . LEU A 1 91 ? 19.459 -8.026 -27.004 1.00 94.25 91 LEU A N 1
ATOM 725 C CA . LEU A 1 91 ? 19.400 -7.223 -28.230 1.00 94.25 91 LEU A CA 1
ATOM 726 C C . LEU A 1 91 ? 20.648 -6.363 -28.439 1.00 94.25 91 LEU A C 1
ATOM 728 O O . LEU A 1 91 ? 20.957 -6.012 -29.572 1.00 94.25 91 LEU A O 1
ATOM 732 N N . GLY A 1 92 ? 21.374 -6.027 -27.369 1.00 93.75 92 GLY A N 1
ATOM 733 C CA . GLY A 1 92 ? 22.628 -5.286 -27.485 1.00 93.75 92 GLY A CA 1
ATOM 734 C C . GLY A 1 92 ? 23.131 -4.679 -26.180 1.00 93.75 92 GLY A C 1
ATOM 735 O O . GLY A 1 92 ? 22.455 -4.723 -25.147 1.00 93.75 92 GLY A O 1
ATOM 736 N N . ASN A 1 93 ? 24.333 -4.102 -26.259 1.00 94.19 93 ASN A N 1
ATOM 737 C CA . ASN A 1 93 ? 24.929 -3.273 -25.213 1.00 94.19 93 ASN A CA 1
ATOM 738 C C . ASN A 1 93 ? 24.932 -1.804 -25.661 1.00 94.19 93 ASN A C 1
ATOM 740 O O . ASN A 1 93 ? 25.240 -1.518 -26.815 1.00 94.19 93 ASN A O 1
ATOM 744 N N . TYR A 1 94 ? 24.627 -0.886 -24.748 1.00 92.56 94 TYR A N 1
ATOM 745 C CA . TYR A 1 94 ? 24.458 0.538 -25.020 1.00 92.56 94 TYR A CA 1
ATOM 746 C C . TYR A 1 94 ? 25.182 1.364 -23.970 1.00 92.56 94 TYR A C 1
ATOM 748 O O . TYR A 1 94 ? 24.975 1.148 -22.780 1.00 92.56 94 TYR A O 1
ATOM 756 N N . ASN A 1 95 ? 25.973 2.343 -24.393 1.00 91.38 95 ASN A N 1
ATOM 757 C CA . ASN A 1 95 ? 26.581 3.303 -23.479 1.00 91.38 95 ASN A CA 1
ATOM 758 C C . ASN A 1 95 ? 25.725 4.566 -23.422 1.00 91.38 95 ASN A C 1
ATOM 760 O O . ASN A 1 95 ? 25.419 5.154 -24.458 1.00 91.38 95 ASN A O 1
ATOM 764 N N . ALA A 1 96 ? 25.324 4.978 -22.225 1.00 90.56 96 ALA A N 1
ATOM 765 C CA . ALA A 1 96 ? 24.500 6.163 -22.035 1.00 90.56 96 ALA A CA 1
ATOM 766 C C . ALA A 1 96 ? 24.770 6.822 -20.682 1.00 90.56 96 ALA A C 1
ATOM 768 O O . ALA A 1 96 ? 25.149 6.165 -19.716 1.00 90.56 96 ALA A O 1
ATOM 769 N N . VAL A 1 97 ? 24.571 8.138 -20.618 1.00 87.69 97 VAL A N 1
ATOM 770 C CA . VAL A 1 97 ? 24.820 8.940 -19.406 1.00 87.69 97 VAL A CA 1
ATOM 771 C C . VAL A 1 97 ? 23.591 9.057 -18.504 1.00 87.69 97 VAL A C 1
ATOM 773 O O . VAL A 1 97 ? 23.711 9.438 -17.340 1.00 87.69 97 VAL A O 1
ATOM 776 N N . ASP A 1 98 ? 22.413 8.774 -19.061 1.00 85.94 98 ASP A N 1
ATOM 777 C CA . ASP A 1 98 ? 21.104 8.785 -18.412 1.00 85.94 98 ASP A CA 1
ATOM 778 C C . ASP A 1 98 ? 20.075 7.985 -19.245 1.00 85.94 98 ASP A C 1
ATOM 780 O O . ASP A 1 98 ? 20.358 7.514 -20.350 1.00 85.94 98 ASP A O 1
ATOM 784 N N . MET A 1 99 ? 18.847 7.839 -18.739 1.00 84.69 99 MET A N 1
ATOM 785 C CA . MET A 1 99 ? 17.789 7.093 -19.440 1.00 84.69 99 MET A CA 1
ATOM 786 C C . MET A 1 99 ? 17.320 7.754 -20.741 1.00 84.69 99 MET A C 1
ATOM 788 O O . MET A 1 99 ? 16.907 7.061 -21.670 1.00 84.69 99 MET A O 1
ATOM 792 N N . ASN A 1 100 ? 17.409 9.081 -20.845 1.00 88.00 100 ASN A N 1
ATOM 793 C CA . ASN A 1 100 ? 17.013 9.802 -22.054 1.00 88.00 100 ASN A CA 1
ATOM 794 C C . ASN A 1 100 ? 17.999 9.559 -23.204 1.00 88.00 100 ASN A C 1
ATOM 796 O O . ASN A 1 100 ? 17.583 9.341 -24.341 1.00 88.00 100 ASN A O 1
ATOM 800 N N . SER A 1 101 ? 19.300 9.595 -22.919 1.00 90.25 101 SER A N 1
ATOM 801 C CA . SER A 1 101 ? 20.355 9.250 -23.874 1.00 90.25 101 SER A CA 1
ATOM 802 C C . SER A 1 101 ? 20.300 7.779 -24.249 1.00 90.25 101 SER A C 1
ATOM 804 O O . SER A 1 101 ? 20.342 7.484 -25.439 1.00 90.25 101 SER A O 1
ATOM 806 N N . LEU A 1 102 ? 20.064 6.882 -23.287 1.00 90.50 102 LEU A N 1
ATOM 807 C CA . LEU A 1 102 ? 19.851 5.468 -23.584 1.00 90.50 102 LEU A CA 1
ATOM 808 C C . LEU A 1 102 ? 18.681 5.263 -24.550 1.00 90.50 102 LEU A C 1
ATOM 810 O O . LEU A 1 102 ? 18.834 4.586 -25.563 1.00 90.50 102 LEU A O 1
ATOM 814 N N . LYS A 1 103 ? 17.532 5.895 -24.283 1.00 90.00 103 LYS A N 1
ATOM 815 C CA . LYS A 1 103 ? 16.361 5.808 -25.160 1.00 90.00 103 LYS A CA 1
ATOM 816 C C . LYS A 1 103 ? 16.686 6.276 -26.581 1.00 90.00 103 LYS A C 1
ATOM 818 O O . LYS A 1 103 ? 16.271 5.631 -27.539 1.00 90.00 103 LYS A O 1
ATOM 823 N N . ARG A 1 104 ? 17.459 7.360 -26.739 1.00 90.38 104 ARG A N 1
ATOM 824 C CA . ARG A 1 104 ? 17.920 7.830 -28.060 1.00 90.38 104 ARG A CA 1
ATOM 825 C C . ARG A 1 104 ? 18.833 6.819 -28.755 1.00 90.38 104 ARG A C 1
ATOM 827 O O . ARG A 1 104 ? 18.622 6.559 -29.935 1.00 90.38 104 ARG A O 1
ATOM 834 N N . GLU A 1 105 ? 19.800 6.236 -28.050 1.00 91.69 105 GLU A N 1
ATOM 835 C CA . GLU A 1 105 ? 20.689 5.210 -28.619 1.00 91.69 105 GLU A CA 1
ATOM 836 C C . GLU A 1 105 ? 19.919 3.941 -29.024 1.00 91.69 105 GLU A C 1
ATOM 838 O O . GLU A 1 105 ? 20.128 3.384 -30.104 1.00 91.69 105 GLU A O 1
ATOM 843 N N . MET A 1 106 ? 18.943 3.535 -28.213 1.00 91.38 106 MET A N 1
ATOM 844 C CA . MET A 1 106 ? 18.019 2.443 -28.524 1.00 91.3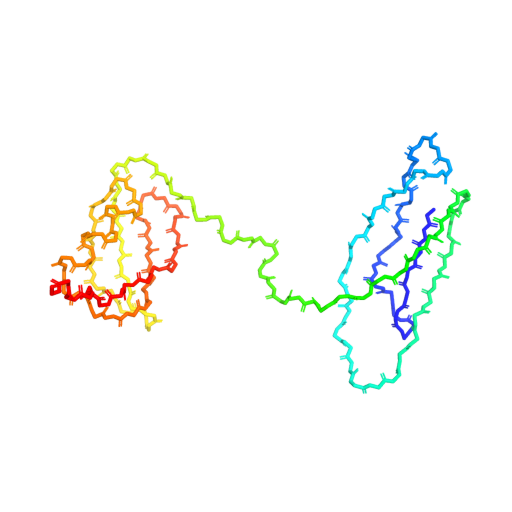8 106 MET A CA 1
ATOM 845 C C . MET A 1 106 ? 17.164 2.740 -29.766 1.00 91.38 106 MET A C 1
ATOM 847 O O . MET A 1 106 ? 17.017 1.868 -30.622 1.00 91.38 106 MET A O 1
ATOM 851 N N . HIS A 1 107 ? 16.660 3.971 -29.920 1.00 88.31 107 HIS A N 1
ATOM 852 C CA . HIS A 1 1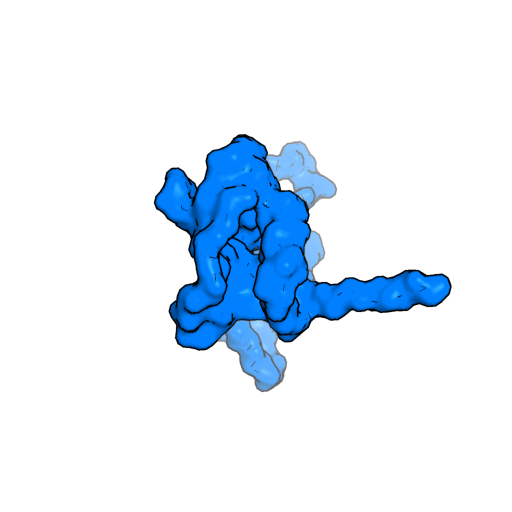07 ? 15.956 4.397 -31.137 1.00 88.31 107 HIS A CA 1
ATOM 853 C C . HIS A 1 107 ? 16.852 4.348 -32.384 1.00 88.31 107 HIS A C 1
ATOM 855 O O . HIS A 1 107 ? 16.401 3.902 -33.436 1.00 88.31 107 HIS A O 1
ATOM 861 N N . ARG A 1 108 ? 18.121 4.767 -32.273 1.00 88.31 108 ARG A N 1
ATOM 862 C CA . ARG A 1 108 ? 19.102 4.741 -33.378 1.00 88.31 108 ARG A CA 1
ATOM 863 C C . ARG A 1 108 ? 19.454 3.328 -33.844 1.00 88.31 108 ARG A C 1
ATOM 865 O O . ARG A 1 108 ? 19.879 3.151 -34.977 1.00 88.31 108 ARG A O 1
ATOM 872 N N . SER A 1 109 ? 19.251 2.327 -32.992 1.00 87.12 109 SER A N 1
ATOM 873 C CA . SER A 1 109 ? 19.572 0.926 -33.283 1.00 87.12 109 SER A CA 1
ATOM 874 C C . SER A 1 109 ? 18.454 0.163 -34.003 1.00 87.12 109 SER A C 1
ATOM 876 O O . SER A 1 109 ? 18.461 -1.065 -34.006 1.00 87.12 109 SER A O 1
ATOM 878 N N . ASN A 1 110 ? 17.471 0.863 -34.586 1.00 83.25 110 ASN A N 1
ATOM 879 C CA . ASN A 1 110 ? 16.331 0.272 -35.299 1.00 83.25 110 ASN A CA 1
ATOM 880 C C . ASN A 1 110 ? 15.542 -0.768 -34.480 1.00 83.25 110 ASN A C 1
ATOM 882 O O . ASN A 1 110 ? 14.929 -1.683 -35.039 1.00 83.25 110 ASN A O 1
ATOM 886 N N . LEU A 1 111 ? 15.523 -0.625 -33.149 1.00 87.00 111 LEU A N 1
ATOM 887 C CA . LEU A 1 111 ? 14.643 -1.427 -32.307 1.00 87.00 111 LEU A CA 1
ATOM 888 C C . LEU A 1 111 ? 13.185 -1.155 -32.693 1.00 87.00 111 LEU A C 1
ATOM 890 O O . LEU A 1 111 ? 12.775 -0.011 -32.907 1.00 87.00 111 LEU A O 1
ATOM 894 N N . LYS A 1 112 ? 12.399 -2.230 -32.801 1.00 88.62 112 LYS A N 1
ATOM 895 C CA . LYS A 1 112 ? 10.967 -2.132 -33.097 1.00 88.62 112 LYS A CA 1
ATOM 896 C C . LYS A 1 112 ? 10.242 -1.370 -31.981 1.00 88.62 112 LYS A C 1
ATOM 898 O O . LYS A 1 112 ? 10.746 -1.159 -30.883 1.00 88.62 112 LYS A O 1
ATOM 903 N N . THR A 1 113 ? 9.024 -0.931 -32.271 1.00 89.12 113 THR A N 1
ATOM 904 C CA . THR A 1 113 ? 8.151 -0.411 -31.213 1.00 89.12 113 THR A CA 1
ATOM 905 C C . THR A 1 113 ? 7.830 -1.529 -30.229 1.00 89.12 113 THR A C 1
ATOM 907 O O . THR A 1 113 ? 7.463 -2.623 -30.655 1.00 89.12 113 THR A O 1
ATOM 910 N N . GLY A 1 114 ? 7.976 -1.263 -28.934 1.00 89.81 114 GLY A N 1
ATOM 911 C CA . GLY A 1 114 ? 7.762 -2.266 -27.900 1.00 89.81 114 GLY A CA 1
ATOM 912 C C . GLY A 1 114 ? 8.360 -1.888 -26.551 1.00 89.81 114 GLY A C 1
ATOM 913 O O . GLY A 1 114 ? 8.914 -0.801 -26.368 1.00 89.81 114 GLY A O 1
ATOM 914 N N . ILE A 1 115 ? 8.229 -2.818 -25.608 1.00 92.06 115 ILE A N 1
ATOM 915 C CA . ILE A 1 115 ? 8.787 -2.724 -24.260 1.00 92.06 115 ILE A CA 1
ATOM 916 C C . ILE A 1 115 ? 10.023 -3.619 -24.184 1.00 92.06 115 ILE A C 1
ATOM 918 O O . ILE A 1 115 ? 10.000 -4.769 -24.622 1.00 92.06 115 ILE A O 1
ATOM 922 N N . TYR A 1 116 ? 11.087 -3.085 -23.597 1.00 93.19 116 TYR A N 1
ATOM 923 C CA . TYR A 1 116 ? 12.384 -3.736 -23.469 1.00 93.19 116 TYR A CA 1
ATOM 924 C C . TYR A 1 116 ? 12.835 -3.742 -22.015 1.00 93.19 116 TYR A C 1
ATOM 926 O O . TYR A 1 116 ? 12.608 -2.772 -21.299 1.00 93.19 116 TYR A O 1
ATOM 934 N N . LEU A 1 117 ? 13.508 -4.805 -21.580 1.00 92.12 117 LEU A N 1
ATOM 935 C CA . LEU A 1 117 ? 14.172 -4.831 -20.280 1.00 92.12 117 LEU A CA 1
ATOM 936 C C . LEU A 1 117 ? 15.591 -4.277 -20.433 1.00 92.12 117 LEU A C 1
ATOM 938 O O . LEU A 1 117 ? 16.391 -4.790 -21.208 1.00 92.12 117 LEU A O 1
ATOM 942 N N . VAL A 1 118 ? 15.917 -3.252 -19.661 1.00 91.38 118 VAL A N 1
ATOM 943 C CA . VAL A 1 118 ? 17.223 -2.601 -19.611 1.00 91.38 118 VAL A CA 1
ATOM 944 C C . VAL A 1 118 ? 17.899 -2.954 -18.296 1.00 91.38 118 VAL A C 1
ATOM 946 O O . VAL A 1 118 ? 17.305 -2.777 -17.233 1.00 91.38 118 VAL A O 1
ATOM 949 N N . ARG A 1 119 ? 19.153 -3.408 -18.352 1.00 88.44 119 ARG A N 1
ATOM 950 C CA . ARG A 1 119 ? 19.963 -3.733 -17.172 1.00 88.44 119 ARG A CA 1
ATOM 951 C C . ARG A 1 119 ? 21.304 -3.010 -17.218 1.00 88.44 119 ARG A C 1
ATOM 953 O O . ARG A 1 119 ? 22.020 -3.161 -18.202 1.00 88.44 119 ARG A O 1
ATOM 960 N N . SER A 1 120 ? 21.677 -2.257 -16.184 1.00 87.00 120 SER A N 1
ATOM 961 C CA . SER A 1 120 ? 23.049 -1.726 -16.080 1.00 87.00 120 SER A CA 1
ATOM 962 C C . SER A 1 120 ? 24.027 -2.867 -15.783 1.00 87.00 120 SER A C 1
ATOM 964 O O . SER A 1 120 ? 23.709 -3.766 -15.004 1.00 87.00 120 SER A O 1
ATOM 966 N N . LYS A 1 121 ? 25.212 -2.860 -16.405 1.00 80.88 121 LYS A N 1
ATOM 967 C CA . LYS A 1 121 ? 26.275 -3.825 -16.071 1.00 80.88 121 LYS A CA 1
ATOM 968 C C . LYS A 1 121 ? 27.026 -3.457 -14.794 1.00 80.88 121 LYS A C 1
ATOM 970 O O . LYS A 1 121 ? 27.548 -4.341 -14.124 1.00 80.88 121 LYS A O 1
ATOM 975 N N . THR A 1 122 ? 27.108 -2.167 -14.479 1.00 73.38 122 THR A N 1
ATOM 976 C CA . THR A 1 122 ? 27.941 -1.631 -13.390 1.00 73.38 122 THR A CA 1
ATOM 977 C C . THR A 1 122 ? 27.135 -1.260 -12.145 1.00 73.38 122 THR A C 1
ATOM 979 O O . THR A 1 122 ? 27.712 -0.945 -11.107 1.00 73.38 122 THR A O 1
ATOM 982 N N . ALA A 1 123 ? 25.802 -1.309 -12.218 1.00 65.69 123 ALA A N 1
ATOM 983 C CA . ALA A 1 123 ? 24.896 -1.029 -11.109 1.00 65.69 123 ALA A CA 1
ATOM 984 C C . ALA A 1 123 ? 23.662 -1.945 -11.151 1.00 65.69 123 ALA A C 1
ATOM 986 O O . ALA A 1 123 ? 23.319 -2.496 -12.193 1.00 65.69 123 ALA A O 1
ATOM 987 N N . GLN A 1 124 ? 22.931 -2.059 -10.039 1.00 68.94 124 GLN A N 1
ATOM 988 C CA . GLN A 1 124 ? 21.670 -2.814 -9.971 1.00 68.94 124 GLN A CA 1
ATOM 989 C C . GLN A 1 124 ? 20.482 -2.014 -10.538 1.00 68.94 124 GLN A C 1
ATOM 991 O O . GLN A 1 124 ? 19.460 -1.835 -9.886 1.00 68.94 124 GLN A O 1
ATOM 996 N N . ILE A 1 125 ? 20.615 -1.493 -11.759 1.00 71.19 125 ILE A N 1
ATOM 997 C CA . ILE A 1 125 ? 19.496 -0.864 -12.469 1.00 71.19 125 ILE A CA 1
ATOM 998 C C . ILE A 1 125 ? 18.850 -1.931 -13.346 1.00 71.19 125 ILE A C 1
ATOM 1000 O O . ILE A 1 125 ? 19.509 -2.434 -14.250 1.00 71.19 125 ILE A O 1
ATOM 1004 N N . ASN A 1 126 ? 17.575 -2.245 -13.105 1.00 82.06 126 ASN A N 1
ATOM 1005 C CA . ASN A 1 126 ? 16.744 -3.069 -13.984 1.00 82.06 126 ASN A CA 1
ATOM 1006 C C . ASN A 1 126 ? 15.443 -2.308 -14.257 1.00 82.06 126 ASN A C 1
ATOM 1008 O O . ASN A 1 126 ? 14.724 -1.989 -13.313 1.00 82.06 126 ASN A O 1
ATOM 1012 N N . GLN A 1 127 ? 15.159 -1.968 -15.514 1.00 83.06 127 GLN A N 1
ATOM 1013 C CA . GLN A 1 127 ? 14.007 -1.130 -15.863 1.00 83.06 127 GLN A CA 1
ATOM 1014 C C . GLN A 1 127 ? 13.330 -1.610 -17.140 1.00 83.06 127 GLN A C 1
ATOM 1016 O O . GLN A 1 127 ? 14.000 -2.081 -18.054 1.00 83.06 127 GLN A O 1
ATOM 1021 N N . LEU A 1 128 ? 12.012 -1.443 -17.229 1.00 87.94 128 LEU A N 1
ATOM 1022 C CA . LEU A 1 128 ? 11.308 -1.562 -18.501 1.00 87.94 128 LEU A CA 1
ATOM 1023 C C . LEU A 1 128 ? 11.374 -0.221 -19.231 1.00 87.94 128 LEU A C 1
ATOM 1025 O O . LEU A 1 128 ? 11.061 0.819 -18.656 1.00 87.94 128 LEU A O 1
ATOM 1029 N N . MET A 1 129 ? 11.768 -0.245 -20.499 1.00 87.62 129 MET A N 1
ATOM 1030 C CA . MET A 1 129 ? 11.837 0.930 -21.355 1.00 87.62 129 MET A CA 1
ATOM 1031 C C . MET A 1 129 ? 10.954 0.738 -22.581 1.00 87.62 129 MET A C 1
ATOM 1033 O O . MET A 1 129 ? 11.094 -0.229 -23.326 1.00 87.62 129 MET A O 1
ATOM 1037 N N . GLU A 1 130 ? 10.058 1.695 -22.802 1.00 90.31 130 GLU A N 1
ATOM 1038 C CA . GLU A 1 130 ? 9.211 1.737 -23.987 1.00 90.31 130 GLU A CA 1
ATOM 1039 C C . GLU A 1 130 ? 9.883 2.533 -25.117 1.00 90.31 130 GLU A C 1
ATOM 1041 O O . GLU A 1 130 ? 10.247 3.707 -24.952 1.00 90.31 130 GLU A O 1
ATOM 1046 N N . ILE A 1 131 ? 9.973 1.905 -26.288 1.00 89.50 131 ILE A N 1
ATOM 1047 C CA . ILE A 1 131 ? 10.354 2.517 -27.560 1.00 89.50 131 ILE A CA 1
ATOM 1048 C C . ILE A 1 131 ? 9.091 2.638 -28.410 1.00 89.50 131 ILE A C 1
ATOM 1050 O O . ILE A 1 131 ? 8.442 1.640 -28.712 1.00 89.50 131 ILE A O 1
ATOM 1054 N N . LYS A 1 132 ? 8.742 3.865 -28.807 1.00 86.06 132 LYS A N 1
ATOM 1055 C CA . LYS A 1 132 ? 7.613 4.153 -29.707 1.00 86.06 132 LYS A CA 1
ATOM 1056 C C . LYS A 1 132 ? 8.108 4.457 -31.116 1.00 86.06 132 LYS A C 1
ATOM 1058 O O . LYS A 1 132 ? 9.205 4.983 -31.288 1.00 86.06 132 LYS A O 1
ATOM 1063 N N . LYS A 1 133 ? 7.289 4.191 -32.132 1.00 75.50 133 LYS A N 1
ATOM 1064 C CA . LYS A 1 133 ? 7.557 4.669 -33.493 1.00 75.50 133 LYS A CA 1
ATOM 1065 C C . LYS A 1 133 ? 7.627 6.197 -33.450 1.00 75.50 133 LYS A C 1
ATOM 1067 O O . LYS A 1 133 ? 6.725 6.836 -32.910 1.00 75.50 133 LYS A O 1
ATOM 1072 N N . GLN A 1 134 ? 8.703 6.780 -33.971 1.00 64.19 134 GLN A N 1
ATOM 1073 C CA . GLN A 1 134 ? 8.784 8.231 -34.099 1.00 64.19 134 GLN A CA 1
ATOM 1074 C C . GLN A 1 134 ? 7.731 8.649 -35.128 1.00 64.19 134 GLN A C 1
ATOM 1076 O O . GLN A 1 134 ? 7.774 8.207 -36.275 1.00 64.19 134 GLN A O 1
ATOM 1081 N N . GLY A 1 135 ? 6.729 9.413 -34.690 1.00 52.22 135 GLY A N 1
ATOM 1082 C CA . GLY A 1 135 ? 5.760 10.004 -35.604 1.00 52.22 135 GLY A CA 1
ATOM 1083 C C . GLY A 1 135 ? 6.510 10.891 -36.589 1.00 52.22 135 GLY A C 1
ATOM 1084 O O . GLY A 1 135 ? 7.309 11.730 -36.170 1.00 52.22 135 GLY A O 1
ATOM 1085 N N . VAL A 1 136 ? 6.288 10.679 -37.885 1.00 43.91 136 VAL A N 1
ATOM 1086 C CA . VAL A 1 136 ? 6.749 11.607 -38.918 1.00 43.91 136 VAL A CA 1
ATOM 1087 C C . VAL A 1 136 ? 6.048 12.931 -38.631 1.00 43.91 136 VAL A C 1
ATOM 1089 O O . VAL A 1 136 ? 4.824 13.005 -38.706 1.00 43.91 136 VAL A O 1
ATOM 1092 N N . ARG A 1 137 ? 6.805 13.954 -38.224 1.00 43.91 137 ARG A N 1
ATOM 1093 C CA . ARG A 1 137 ? 6.310 15.328 -38.295 1.00 43.91 137 ARG A CA 1
ATOM 1094 C C . ARG A 1 137 ? 6.361 15.701 -39.770 1.00 43.91 137 ARG A C 1
ATOM 1096 O O . ARG A 1 137 ? 7.455 15.858 -40.306 1.00 43.91 137 ARG A O 1
ATOM 1103 N N . ILE A 1 138 ? 5.191 15.690 -40.399 1.00 43.62 138 ILE A N 1
ATOM 1104 C CA . ILE A 1 138 ? 4.953 16.305 -41.707 1.00 43.62 138 ILE A CA 1
ATOM 1105 C C . ILE A 1 138 ? 4.867 17.814 -41.503 1.00 43.62 138 ILE A C 1
ATOM 1107 O O . ILE A 1 138 ? 4.277 18.210 -40.469 1.00 43.62 138 ILE A O 1
#

Foldseek 3Di:
DKWKDKQNHTQDPDDDPDDQPDPPGDDDDDGDGDDDDPDDIDMDMGDPDPDDDDDDDDDDDDDPPPPDDLPQPFAAQWFKKFKADPVGHTPDIDIDRGPVRVLVVCVVSVDDFDWIWIQTPVDGRTDIDGHDDDDPPD

pLDDT: mean 85.65, std 13.74, range [43.62, 96.88]

Secondary structure (DSSP, 8-state):
-EEEEETTEESSSPBP----SSTT--------PPPPPSS---EEEEE-SSS---------PPP---SS--------S-EEEEEEETTS-EEEEEEESSHHHHHHHHHHTTPPSEEEEEEESSS--EEEEEE-------

Radius of gyration: 24.38 Å; chains: 1; bounding box: 50×31×68 Å